Protein AF-A0A3L6DGE9-F1 (afdb_monomer_lite)

InterPro domains:
  IPR027356 NPH3 domain [PF03000] (2-102)
  IPR027356 NPH3 domain [PS51649] (1-132)
  IPR043454 NPH3/RPT2-like family [PTHR32370] (2-103)

pLDDT: mean 79.9, std 14.49, range [37.66, 96.06]

Secondary structure (DSSP, 8-state):
-GGGGGG--HHHH-PBPSSSS-SB-HHHHHHHHHHHHT----HHHHHHHHHHHHHHHHHHHHHHHT-TT--HHHHHHHHTTS-GGG-S--HHHHHHHHHHHHHHS-TTTHHHHHHHHHHHHHHT-GGG----

Foldseek 3Di:
DLCCLLVDALVNQQDQDPPPQWRGDLVVVLVSLLVLQPDDDDPVVSLVSLLSNLVSLLVNLLVCLLTLSDDPVSSVSSVPSGDPSNDPDCVSVVVSVVSSCVSNDPPPVSVVVVVVVVVVVVVPDPPVPDDD

Structure (mmCIF, N/CA/C/O backbone):
data_AF-A0A3L6DGE9-F1
#
_entry.id   AF-A0A3L6DGE9-F1
#
loop_
_atom_site.group_PDB
_atom_site.id
_atom_site.type_symbol
_atom_site.label_atom_id
_atom_site.label_alt_id
_atom_site.label_comp_id
_atom_site.label_asym_id
_atom_site.label_entity_id
_atom_site.label_seq_id
_atom_site.pdbx_PDB_ins_code
_atom_site.Cartn_x
_atom_site.Cartn_y
_atom_site.Cartn_z
_atom_site.occupancy
_atom_site.B_iso_or_equiv
_atom_site.auth_seq_id
_atom_site.auth_comp_id
_atom_site.auth_asym_id
_atom_site.auth_atom_id
_atom_site.pdbx_PDB_model_num
ATOM 1 N N . MET A 1 1 ? -3.375 -1.536 -18.280 1.00 55.12 1 MET A N 1
ATOM 2 C CA . MET A 1 1 ? -3.437 -0.694 -17.066 1.00 55.12 1 MET A CA 1
ATOM 3 C C . MET A 1 1 ? -2.501 -1.207 -15.977 1.00 55.12 1 MET A C 1
ATOM 5 O O . MET A 1 1 ? -1.606 -0.460 -15.631 1.00 55.12 1 MET A O 1
ATOM 9 N N . ALA A 1 2 ? -2.590 -2.464 -15.513 1.00 61.00 2 ALA A N 1
ATOM 10 C CA . ALA A 1 2 ? -1.683 -2.978 -14.467 1.00 61.00 2 ALA A CA 1
ATOM 11 C C . ALA A 1 2 ? -0.176 -2.874 -14.799 1.00 61.00 2 ALA A C 1
ATOM 13 O O . ALA A 1 2 ? 0.612 -2.565 -13.921 1.00 61.00 2 ALA A O 1
ATOM 14 N N . LEU A 1 3 ? 0.217 -3.036 -16.070 1.00 70.56 3 LEU A N 1
ATOM 15 C CA . LEU A 1 3 ? 1.605 -2.873 -16.538 1.00 70.56 3 LEU A CA 1
ATOM 16 C C . LEU A 1 3 ? 2.095 -1.414 -16.603 1.00 70.56 3 LEU A C 1
ATOM 18 O O . LEU A 1 3 ? 3.183 -1.178 -17.102 1.00 70.56 3 LEU A O 1
ATOM 22 N N . MET A 1 4 ? 1.298 -0.432 -16.177 1.00 85.50 4 MET A N 1
ATOM 23 C CA . MET A 1 4 ? 1.690 0.984 -16.089 1.00 85.50 4 MET A CA 1
ATOM 24 C C . MET A 1 4 ? 1.469 1.535 -14.675 1.00 85.50 4 MET A C 1
ATOM 26 O O . MET A 1 4 ? 1.367 2.744 -14.486 1.00 85.50 4 MET A O 1
ATOM 30 N N . LEU A 1 5 ? 1.352 0.653 -13.675 1.00 91.50 5 LEU A N 1
ATOM 31 C CA . LEU A 1 5 ? 1.078 1.045 -12.292 1.00 91.50 5 LEU A CA 1
ATOM 32 C C . LEU A 1 5 ? 2.177 1.949 -11.708 1.00 91.50 5 LEU A C 1
ATOM 34 O O . LEU A 1 5 ? 1.901 2.790 -10.866 1.00 91.50 5 LEU A O 1
ATOM 38 N N . ASP A 1 6 ? 3.406 1.828 -12.198 1.00 92.44 6 ASP A N 1
ATOM 39 C CA . ASP A 1 6 ? 4.543 2.690 -11.862 1.00 92.44 6 ASP A CA 1
ATOM 40 C C . ASP A 1 6 ? 4.404 4.140 -12.355 1.00 92.44 6 ASP A C 1
ATOM 42 O O . ASP A 1 6 ? 5.149 5.005 -11.896 1.00 92.44 6 ASP A O 1
ATOM 46 N N . GLN A 1 7 ? 3.460 4.393 -13.266 1.00 93.44 7 GLN A N 1
ATOM 47 C CA . GLN A 1 7 ? 3.115 5.716 -13.792 1.00 93.44 7 GLN A CA 1
ATOM 48 C C . GLN A 1 7 ? 1.773 6.235 -13.263 1.00 93.44 7 GLN A C 1
ATOM 50 O O . GLN A 1 7 ? 1.387 7.359 -13.582 1.00 93.44 7 GLN A O 1
ATOM 55 N N . ALA A 1 8 ? 1.052 5.423 -12.488 1.00 94.81 8 ALA A N 1
ATOM 56 C CA . ALA A 1 8 ? -0.212 5.818 -11.895 1.00 94.81 8 ALA A CA 1
ATOM 57 C C . ALA A 1 8 ? 0.010 6.788 -10.728 1.00 94.81 8 ALA A C 1
ATOM 59 O O . ALA A 1 8 ? 1.032 6.769 -10.033 1.00 94.81 8 ALA A O 1
ATOM 60 N N . THR A 1 9 ? -0.980 7.638 -10.507 1.00 94.88 9 THR A N 1
ATOM 61 C CA . THR A 1 9 ? -1.056 8.538 -9.360 1.00 94.88 9 THR A CA 1
ATOM 62 C C . THR A 1 9 ? -1.933 7.940 -8.266 1.00 94.88 9 THR A C 1
ATOM 64 O O . THR A 1 9 ? -2.623 6.944 -8.478 1.00 94.88 9 THR A O 1
ATOM 67 N N . LEU A 1 10 ? -1.903 8.537 -7.070 1.00 94.25 10 LEU A N 1
ATOM 68 C CA . LEU A 1 10 ? -2.782 8.112 -5.980 1.00 94.25 10 LEU A CA 1
ATOM 69 C C . LEU A 1 10 ? -4.255 8.205 -6.398 1.00 94.25 10 LEU A C 1
ATOM 71 O O . LEU A 1 10 ? -4.995 7.253 -6.183 1.00 94.25 10 LEU A O 1
ATOM 75 N N . ASP A 1 11 ? -4.647 9.299 -7.053 1.00 93.38 11 ASP A N 1
ATOM 76 C CA . ASP A 1 11 ? -6.026 9.537 -7.490 1.00 93.38 11 ASP A CA 1
ATOM 77 C C . ASP A 1 11 ? -6.532 8.441 -8.443 1.00 93.38 11 ASP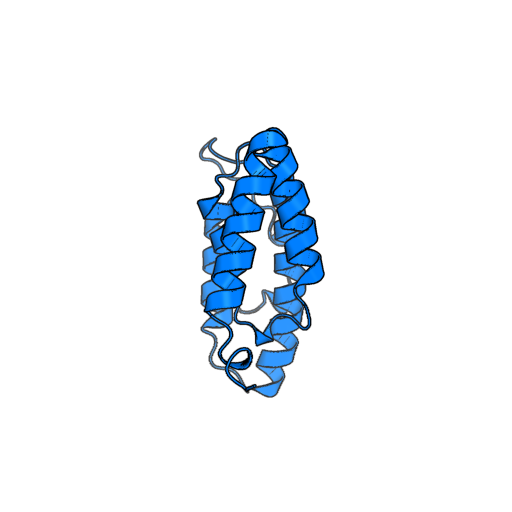 A C 1
ATOM 79 O O . ASP A 1 11 ? -7.689 8.034 -8.356 1.00 93.38 11 ASP A O 1
ATOM 83 N N . ASP A 1 12 ? -5.651 7.884 -9.284 1.00 92.88 12 ASP A N 1
ATOM 84 C CA . ASP A 1 12 ? -5.983 6.769 -10.182 1.00 92.88 12 ASP A CA 1
ATOM 85 C C . ASP A 1 12 ? -6.329 5.468 -9.425 1.00 92.88 12 ASP A C 1
ATOM 87 O O . ASP A 1 12 ? -6.980 4.578 -9.979 1.00 92.88 12 ASP A O 1
ATOM 91 N N . LEU A 1 13 ? -5.891 5.332 -8.166 1.00 92.00 13 LEU A N 1
ATOM 92 C CA . LEU A 1 13 ? -6.174 4.182 -7.294 1.00 92.00 13 LEU A CA 1
ATOM 93 C C . LEU A 1 13 ? -7.417 4.388 -6.416 1.00 92.00 13 LEU A C 1
ATOM 95 O O . LEU A 1 13 ? -7.955 3.407 -5.894 1.00 92.00 13 LEU A O 1
ATOM 99 N N . LEU A 1 14 ? -7.899 5.624 -6.254 1.00 90.44 14 LEU A N 1
ATOM 100 C CA . LEU A 1 14 ? -9.046 5.967 -5.403 1.00 90.44 14 LEU A CA 1
ATOM 101 C C . LEU A 1 14 ? -10.388 5.716 -6.106 1.00 90.44 14 LEU A C 1
ATOM 103 O O . LEU A 1 14 ? -11.271 6.569 -6.164 1.00 90.44 14 LEU A O 1
ATOM 107 N N . VAL A 1 15 ? -10.558 4.504 -6.632 1.00 86.69 15 VAL A N 1
ATOM 108 C CA . VAL A 1 15 ? -11.791 4.076 -7.300 1.00 86.69 15 VAL A CA 1
ATOM 109 C C . VAL A 1 15 ? -12.841 3.723 -6.253 1.00 86.69 15 VAL A C 1
ATOM 111 O O . VAL A 1 15 ? -12.597 2.876 -5.394 1.00 86.69 15 VAL A O 1
ATOM 114 N N . SER A 1 16 ? -14.015 4.353 -6.319 1.00 82.25 16 SER A N 1
ATOM 115 C CA . SER A 1 16 ? -15.102 4.086 -5.375 1.00 82.25 16 SER A CA 1
ATOM 116 C C . SER A 1 16 ? -15.665 2.669 -5.512 1.00 82.25 16 SER A C 1
ATOM 118 O O . SER A 1 16 ? -15.822 2.161 -6.621 1.00 82.25 16 SER A O 1
ATOM 120 N N . SER A 1 17 ? -16.001 2.043 -4.381 1.00 77.50 17 SER A N 1
ATOM 121 C CA . SER A 1 17 ? -16.722 0.762 -4.369 1.00 77.50 17 SER A CA 1
ATOM 122 C C . SER A 1 17 ? -18.232 1.001 -4.459 1.00 77.50 17 SER A C 1
ATOM 124 O O . SER A 1 17 ? -18.769 1.821 -3.717 1.00 77.50 17 SER A O 1
ATOM 126 N N . ASP A 1 18 ? -18.925 0.254 -5.319 1.00 69.81 18 ASP A N 1
ATOM 127 C CA . ASP A 1 18 ? -20.390 0.322 -5.474 1.00 69.81 18 ASP A CA 1
ATOM 128 C C . ASP A 1 18 ? -21.140 -0.570 -4.456 1.00 69.81 18 ASP A C 1
ATOM 130 O O . ASP A 1 18 ? -22.356 -0.490 -4.317 1.00 69.81 18 ASP A O 1
ATOM 134 N N . ASP A 1 19 ? -20.433 -1.424 -3.696 1.00 65.69 19 ASP A N 1
ATOM 135 C CA . ASP A 1 19 ? -21.064 -2.445 -2.833 1.00 65.69 19 ASP A CA 1
ATOM 136 C C . ASP A 1 19 ? -21.499 -1.958 -1.433 1.00 65.69 19 ASP A C 1
ATOM 138 O O . ASP A 1 19 ? -22.011 -2.745 -0.633 1.00 65.69 19 ASP A O 1
ATOM 142 N N . GLY A 1 20 ? -21.294 -0.675 -1.111 1.00 57.38 20 GLY A N 1
ATOM 143 C CA . GLY A 1 20 ? -21.660 -0.086 0.185 1.00 57.38 20 GLY A CA 1
ATOM 144 C C . GLY A 1 20 ? -20.821 -0.553 1.388 1.00 57.38 20 GLY A C 1
ATOM 145 O O . GLY A 1 20 ? -21.105 -0.156 2.517 1.00 57.38 20 GLY A O 1
ATOM 146 N N . GLY A 1 21 ? -19.788 -1.377 1.180 1.00 54.78 21 GLY A N 1
ATOM 147 C CA . GLY A 1 21 ? -18.919 -1.955 2.212 1.00 54.78 21 GLY A CA 1
ATOM 148 C C . GLY A 1 21 ? -17.574 -1.245 2.422 1.00 54.78 21 GLY A C 1
ATOM 149 O O . GLY A 1 21 ? -16.756 -1.716 3.216 1.00 54.78 21 GLY A O 1
ATOM 150 N N . GLY A 1 22 ? -17.316 -0.139 1.720 1.00 63.06 22 GLY A N 1
ATOM 151 C CA . GLY A 1 22 ? -16.108 0.680 1.850 1.00 63.06 22 GLY A CA 1
ATOM 152 C C . GLY A 1 22 ? -16.107 1.850 0.865 1.00 63.06 22 GLY A C 1
ATOM 153 O O . GLY A 1 22 ? -16.846 1.832 -0.112 1.00 63.06 22 GLY A O 1
ATOM 154 N N . VAL A 1 23 ? -15.279 2.869 1.118 1.00 75.06 23 VAL A N 1
ATOM 155 C CA . VAL A 1 23 ? -15.203 4.063 0.247 1.00 75.06 23 VAL A CA 1
ATOM 156 C C . VAL A 1 23 ? -14.462 3.746 -1.056 1.00 75.06 23 VAL A C 1
ATOM 158 O O . VAL A 1 23 ? -14.830 4.274 -2.099 1.00 75.06 23 VAL A O 1
ATOM 161 N N . TYR A 1 24 ? -13.484 2.833 -1.017 1.00 86.06 24 TYR A N 1
ATOM 162 C CA . TYR A 1 24 ? -12.618 2.495 -2.151 1.00 86.06 24 TYR A CA 1
ATOM 163 C C . TYR A 1 24 ? -12.600 0.987 -2.458 1.00 86.06 24 TYR A C 1
ATOM 165 O O . TYR A 1 24 ? -12.672 0.154 -1.546 1.00 86.06 24 TYR A O 1
ATOM 173 N N . ASP A 1 25 ? -12.454 0.624 -3.735 1.00 89.44 25 ASP A N 1
ATOM 174 C CA . ASP A 1 25 ? -12.308 -0.760 -4.199 1.00 89.44 25 ASP A CA 1
ATOM 175 C C . ASP A 1 25 ? -10.870 -1.269 -4.006 1.00 89.44 25 ASP A C 1
ATOM 177 O O . ASP A 1 25 ? -10.032 -1.308 -4.909 1.00 89.44 25 ASP A O 1
ATOM 181 N N . VAL A 1 26 ? -10.597 -1.715 -2.782 1.00 90.88 26 VAL A N 1
ATOM 182 C CA . VAL A 1 26 ? -9.309 -2.312 -2.400 1.00 90.88 26 VAL A CA 1
ATOM 183 C C . VAL A 1 26 ? -9.001 -3.593 -3.192 1.00 90.88 26 VAL A C 1
ATOM 185 O O . VAL A 1 26 ? -7.836 -3.910 -3.434 1.00 90.88 26 VAL A O 1
ATOM 188 N N . ASN A 1 27 ? -10.019 -4.351 -3.616 1.00 90.88 27 ASN A N 1
ATOM 189 C CA . ASN A 1 27 ? -9.795 -5.606 -4.339 1.00 90.88 27 ASN A CA 1
ATOM 190 C C . ASN A 1 27 ? -9.259 -5.347 -5.750 1.00 90.88 27 ASN A C 1
ATOM 192 O O . ASN A 1 27 ? -8.406 -6.100 -6.231 1.00 90.88 27 ASN A O 1
ATOM 196 N N . LEU A 1 28 ? -9.734 -4.281 -6.399 1.00 91.62 28 LEU A N 1
ATOM 197 C CA . LEU A 1 28 ? -9.204 -3.835 -7.681 1.00 91.62 28 LEU A CA 1
ATOM 198 C C . LEU A 1 28 ? -7.714 -3.504 -7.567 1.00 91.62 28 LEU A C 1
ATOM 200 O O . LEU A 1 28 ? -6.917 -4.045 -8.335 1.00 91.62 28 LEU A O 1
ATOM 204 N N . VAL A 1 29 ? -7.328 -2.692 -6.578 1.00 92.62 29 VAL A N 1
ATOM 205 C CA . VAL A 1 29 ? -5.923 -2.312 -6.355 1.00 92.62 29 VAL A CA 1
ATOM 206 C C . VAL A 1 29 ? -5.056 -3.547 -6.102 1.00 92.62 29 VAL A C 1
ATOM 208 O O . VAL A 1 29 ? -4.041 -3.732 -6.769 1.00 92.62 29 VAL A O 1
ATOM 211 N N 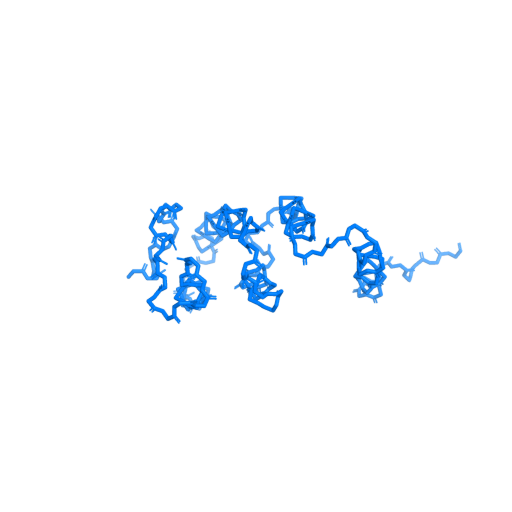. MET A 1 30 ? -5.504 -4.464 -5.240 1.00 92.38 30 MET A N 1
ATOM 212 C CA . MET A 1 30 ? -4.816 -5.739 -4.990 1.00 92.38 30 MET A CA 1
ATOM 213 C C . MET A 1 30 ? -4.594 -6.562 -6.263 1.00 92.38 30 MET A C 1
ATOM 215 O O . MET A 1 30 ? -3.532 -7.160 -6.457 1.00 92.38 30 MET A O 1
ATOM 219 N N . ARG A 1 31 ? -5.593 -6.607 -7.152 1.00 92.31 31 ARG A N 1
ATOM 220 C CA . ARG A 1 31 ? -5.483 -7.317 -8.429 1.00 92.31 31 ARG A CA 1
ATOM 221 C C . ARG A 1 31 ? -4.483 -6.636 -9.361 1.00 92.31 31 ARG A C 1
ATOM 223 O O . ARG A 1 31 ? -3.712 -7.337 -10.012 1.00 92.31 31 ARG A O 1
ATOM 230 N N . LEU A 1 32 ? -4.485 -5.305 -9.425 1.00 93.38 32 LEU A N 1
ATOM 231 C CA . LEU A 1 32 ? -3.540 -4.537 -10.238 1.00 93.38 32 LEU A CA 1
ATOM 232 C C . LEU A 1 32 ? -2.100 -4.753 -9.764 1.00 93.38 32 LEU A C 1
ATOM 234 O O . LEU A 1 32 ? -1.249 -5.093 -10.584 1.00 93.38 32 LEU A O 1
ATOM 238 N N . VAL A 1 33 ? -1.856 -4.648 -8.454 1.00 93.06 33 VAL A N 1
ATOM 239 C CA . VAL A 1 33 ? -0.538 -4.890 -7.851 1.00 93.06 33 VAL A CA 1
ATOM 240 C C . VAL A 1 33 ? -0.064 -6.311 -8.141 1.00 93.06 33 VAL A C 1
ATOM 242 O O . VAL A 1 33 ? 1.048 -6.497 -8.622 1.00 93.06 33 VAL A O 1
ATOM 245 N N . ARG A 1 34 ? -0.918 -7.324 -7.948 1.00 91.94 34 ARG A N 1
ATOM 246 C CA . ARG A 1 34 ? -0.552 -8.721 -8.229 1.00 91.94 34 ARG A CA 1
ATOM 247 C C . ARG A 1 34 ? -0.134 -8.935 -9.684 1.00 91.94 34 ARG A C 1
ATOM 249 O O . ARG A 1 34 ? 0.839 -9.640 -9.939 1.00 91.94 34 ARG A O 1
ATOM 256 N N . VAL A 1 35 ? -0.871 -8.352 -10.631 1.00 92.06 35 VAL A N 1
ATOM 257 C CA . VAL A 1 35 ? -0.536 -8.448 -12.059 1.00 92.06 35 VAL A CA 1
ATOM 258 C C . VAL A 1 35 ? 0.784 -7.738 -12.354 1.00 92.06 35 VAL A C 1
ATOM 260 O O . VAL A 1 35 ? 1.584 -8.275 -13.109 1.00 92.06 35 VAL A O 1
ATOM 263 N N . PHE A 1 36 ? 1.035 -6.581 -11.736 1.00 91.56 36 PHE A N 1
ATOM 264 C CA . PHE A 1 36 ? 2.298 -5.857 -11.884 1.00 91.56 36 PHE A CA 1
ATOM 265 C C . PHE A 1 36 ? 3.492 -6.655 -11.335 1.00 91.56 36 PHE A C 1
ATOM 267 O O . PHE A 1 36 ? 4.491 -6.816 -12.026 1.00 91.56 36 PHE A O 1
ATOM 274 N N . VAL A 1 37 ? 3.368 -7.220 -10.130 1.00 90.06 37 VAL A N 1
ATOM 275 C CA . VAL A 1 37 ? 4.423 -8.032 -9.493 1.00 90.06 37 VAL A CA 1
ATOM 276 C C . VAL A 1 37 ? 4.730 -9.304 -10.288 1.00 90.06 37 VAL A C 1
ATOM 278 O O . VAL A 1 37 ? 5.856 -9.786 -10.263 1.00 90.06 37 VAL A O 1
ATOM 281 N N . SER A 1 38 ? 3.745 -9.833 -11.016 1.00 88.69 38 SER A N 1
ATOM 282 C CA . SER A 1 38 ? 3.907 -11.023 -11.861 1.00 88.69 38 SER A CA 1
ATOM 283 C C . SER A 1 38 ? 4.453 -10.709 -13.265 1.00 88.69 38 SER A C 1
ATOM 285 O O . SER A 1 38 ? 4.456 -11.601 -14.109 1.00 88.69 38 SER A O 1
ATOM 287 N N . SER A 1 39 ? 4.850 -9.461 -13.551 1.00 84.44 39 SER A N 1
ATOM 288 C CA . SER A 1 39 ? 5.410 -9.073 -14.852 1.00 84.44 39 SER A CA 1
ATOM 289 C C . SER A 1 39 ? 6.810 -9.666 -15.045 1.00 84.44 39 SER A C 1
ATOM 291 O O . SER A 1 39 ? 7.666 -9.546 -14.170 1.00 84.44 39 SER A O 1
ATOM 293 N N . GLU A 1 40 ? 7.052 -10.286 -16.200 1.00 74.06 40 GLU A N 1
ATOM 294 C CA . GLU A 1 40 ? 8.368 -10.790 -16.600 1.00 74.06 40 GLU A CA 1
ATOM 295 C C . GLU A 1 40 ? 9.121 -9.680 -17.353 1.00 74.06 40 GLU A C 1
ATOM 297 O O . GLU A 1 40 ? 8.973 -9.524 -18.563 1.00 74.06 40 GLU A O 1
ATOM 302 N N . GLU A 1 41 ? 9.896 -8.872 -16.626 1.00 75.94 41 GLU A N 1
ATOM 303 C CA . GLU A 1 41 ? 10.722 -7.778 -17.168 1.00 75.94 41 GLU A CA 1
ATOM 304 C C . GLU A 1 41 ? 12.184 -7.907 -16.730 1.00 75.94 41 GLU A C 1
ATOM 306 O O . GLU A 1 41 ? 12.496 -8.613 -15.766 1.00 75.94 41 GLU A O 1
ATOM 311 N N . GLU A 1 42 ? 13.095 -7.203 -17.413 1.00 76.00 42 GLU A N 1
ATOM 312 C CA . GLU A 1 42 ? 14.497 -7.133 -17.004 1.00 76.00 42 GLU A CA 1
ATOM 313 C C . GLU A 1 42 ? 14.634 -6.680 -15.541 1.00 76.00 42 GLU A C 1
ATOM 315 O O . GLU A 1 42 ? 14.056 -5.674 -15.124 1.00 76.00 42 GLU A O 1
ATOM 320 N N . ALA A 1 43 ? 15.446 -7.404 -14.764 1.00 76.62 43 ALA A N 1
ATOM 321 C CA . ALA A 1 43 ? 15.521 -7.265 -13.308 1.00 76.62 43 ALA A CA 1
ATOM 322 C C . ALA A 1 43 ? 15.812 -5.830 -12.822 1.00 76.62 43 ALA A C 1
ATOM 324 O O . ALA A 1 43 ? 15.208 -5.375 -11.848 1.00 76.62 43 ALA A O 1
ATOM 325 N N . ASP A 1 44 ? 16.696 -5.100 -13.510 1.00 76.06 44 ASP A N 1
ATOM 326 C CA . ASP A 1 44 ? 17.058 -3.726 -13.138 1.00 76.06 44 ASP A CA 1
ATOM 327 C C . ASP A 1 44 ? 15.916 -2.734 -13.403 1.00 76.06 44 ASP A C 1
ATOM 329 O O . ASP A 1 44 ? 15.592 -1.907 -12.547 1.00 76.06 44 ASP A O 1
ATOM 333 N N . ALA A 1 45 ? 15.257 -2.849 -14.560 1.00 78.00 45 ALA A N 1
ATOM 334 C CA . ALA A 1 45 ? 14.108 -2.018 -14.909 1.00 78.00 45 ALA A CA 1
ATOM 335 C C . ALA A 1 45 ? 12.920 -2.312 -13.979 1.00 78.00 45 ALA A C 1
ATOM 337 O O . ALA A 1 45 ? 12.279 -1.390 -13.467 1.00 78.00 45 ALA A O 1
ATOM 338 N N . LEU A 1 46 ? 12.683 -3.592 -13.682 1.00 82.62 46 LEU A N 1
ATOM 339 C CA . LEU A 1 46 ? 11.659 -4.030 -12.744 1.00 82.62 46 LEU A CA 1
ATOM 340 C C . LEU A 1 46 ? 11.913 -3.474 -11.336 1.00 82.62 46 LEU A C 1
ATOM 342 O O . LEU A 1 46 ? 10.970 -3.029 -10.693 1.00 82.62 46 LEU A O 1
ATOM 346 N N . SER A 1 47 ? 13.165 -3.425 -10.868 1.00 85.88 47 SER A N 1
ATOM 347 C CA . SER A 1 47 ? 13.532 -2.900 -9.541 1.00 85.88 47 SER A CA 1
ATOM 348 C C . SER A 1 47 ? 13.183 -1.415 -9.363 1.00 85.88 47 SER A C 1
ATOM 350 O O . SER A 1 47 ? 12.618 -1.020 -8.338 1.00 85.88 47 SER A O 1
ATOM 352 N N . GLU A 1 48 ? 13.464 -0.567 -10.360 1.00 89.56 48 GLU A N 1
ATOM 353 C CA . GLU A 1 48 ? 13.113 0.860 -10.294 1.00 89.56 48 GLU A CA 1
ATOM 354 C C . GLU A 1 48 ? 11.592 1.064 -10.312 1.00 89.56 48 GLU A C 1
ATOM 356 O O . GLU A 1 48 ? 11.039 1.821 -9.503 1.00 89.56 48 GLU A O 1
ATOM 361 N N . ARG A 1 49 ? 10.902 0.363 -11.216 1.00 92.12 49 ARG A N 1
ATOM 362 C CA . ARG A 1 49 ? 9.443 0.436 -11.339 1.00 92.12 49 ARG A CA 1
ATOM 363 C C . ARG A 1 49 ? 8.753 -0.117 -10.093 1.00 92.12 49 ARG A C 1
ATOM 365 O O . ARG A 1 49 ? 7.804 0.494 -9.607 1.00 92.12 49 ARG A O 1
ATOM 372 N N . MET A 1 50 ? 9.282 -1.190 -9.505 1.00 92.19 50 MET A N 1
ATOM 373 C CA . MET A 1 50 ? 8.784 -1.764 -8.256 1.00 92.19 50 MET A CA 1
ATOM 374 C C . MET A 1 50 ? 8.870 -0.763 -7.105 1.00 92.19 50 MET A C 1
ATOM 376 O O . MET A 1 50 ? 7.899 -0.616 -6.371 1.00 92.19 50 MET A O 1
ATOM 380 N N . ARG A 1 51 ? 9.964 0.001 -6.982 1.00 92.88 51 ARG A N 1
ATOM 381 C CA . ARG A 1 51 ? 10.055 1.070 -5.969 1.00 92.88 51 ARG A CA 1
ATOM 382 C C . ARG A 1 51 ? 9.059 2.205 -6.201 1.00 92.88 51 ARG A C 1
ATOM 384 O O . ARG A 1 51 ? 8.549 2.781 -5.240 1.00 92.88 51 ARG A O 1
ATOM 391 N N . LYS A 1 52 ? 8.770 2.562 -7.461 1.00 94.50 52 LYS A N 1
ATOM 392 C CA . LYS A 1 52 ? 7.718 3.550 -7.780 1.00 94.50 52 LYS A CA 1
ATOM 393 C C . LYS A 1 52 ? 6.350 3.050 -7.323 1.00 94.50 52 LYS A C 1
ATOM 395 O O . LYS A 1 52 ? 5.638 3.795 -6.652 1.00 94.50 52 LYS A O 1
ATOM 400 N N . VAL A 1 53 ? 6.035 1.787 -7.608 1.00 95.00 53 VAL A N 1
ATOM 401 C CA . VAL A 1 53 ? 4.797 1.146 -7.150 1.00 95.00 53 VAL A CA 1
ATOM 402 C C . VAL A 1 53 ? 4.757 1.016 -5.626 1.00 95.00 53 VAL A C 1
ATOM 404 O O . VAL A 1 53 ? 3.716 1.294 -5.044 1.00 95.00 53 VAL A O 1
ATOM 407 N N . GLY A 1 54 ? 5.874 0.700 -4.964 1.00 94.69 54 GLY A N 1
ATOM 408 C CA . GLY A 1 54 ? 5.991 0.692 -3.500 1.00 94.69 54 GLY A CA 1
ATOM 409 C C . GLY A 1 54 ? 5.529 2.000 -2.875 1.00 94.69 54 GLY A C 1
ATOM 410 O O . GLY A 1 54 ? 4.581 2.016 -2.095 1.00 94.69 54 GLY A O 1
ATOM 411 N N . ARG A 1 55 ? 6.096 3.122 -3.332 1.00 94.88 55 ARG A N 1
ATOM 412 C CA . ARG A 1 55 ? 5.692 4.459 -2.866 1.00 94.88 55 ARG A CA 1
ATOM 413 C C . ARG A 1 55 ? 4.228 4.784 -3.157 1.00 94.88 55 ARG A C 1
ATOM 415 O O . ARG A 1 55 ? 3.596 5.495 -2.380 1.00 94.88 55 ARG A O 1
ATOM 422 N N . LEU A 1 56 ? 3.696 4.323 -4.287 1.00 96.06 56 LEU A N 1
ATOM 423 C CA . LEU A 1 56 ? 2.290 4.524 -4.631 1.00 96.06 56 LEU A CA 1
ATOM 424 C C . LEU A 1 56 ? 1.367 3.739 -3.686 1.00 96.06 56 LEU A C 1
ATOM 426 O O . LEU A 1 56 ? 0.391 4.295 -3.186 1.00 96.06 56 LEU A O 1
ATOM 430 N N . VAL A 1 57 ? 1.701 2.479 -3.400 1.00 95.25 57 VAL A N 1
ATOM 431 C CA . VAL A 1 57 ? 0.956 1.629 -2.462 1.00 95.25 57 VAL A CA 1
ATOM 432 C C . VAL A 1 57 ? 1.042 2.172 -1.037 1.00 95.25 57 VAL A C 1
ATOM 434 O O . VAL A 1 57 ? 0.038 2.149 -0.335 1.00 95.25 57 VAL A O 1
ATOM 437 N N . ASP A 1 58 ? 2.179 2.728 -0.620 1.00 94.25 58 ASP A N 1
ATOM 438 C CA . ASP A 1 58 ? 2.322 3.320 0.717 1.00 94.25 58 ASP A CA 1
ATOM 439 C C . ASP A 1 58 ? 1.445 4.571 0.889 1.00 94.25 58 ASP A C 1
ATOM 441 O O . ASP A 1 58 ? 0.773 4.721 1.909 1.00 94.25 58 ASP A O 1
ATOM 445 N N . LYS A 1 59 ? 1.347 5.423 -0.141 1.00 94.69 59 LYS A N 1
ATOM 446 C CA . LYS A 1 59 ? 0.377 6.535 -0.161 1.00 94.69 59 LYS A CA 1
ATOM 447 C C . LYS A 1 59 ? -1.068 6.043 -0.129 1.00 94.69 59 LYS A C 1
ATOM 449 O O . LYS A 1 59 ? -1.909 6.638 0.534 1.00 94.69 59 LYS A O 1
ATOM 454 N N . TYR A 1 60 ? -1.356 4.959 -0.846 1.00 95.06 60 TYR A N 1
ATOM 455 C CA . TYR A 1 60 ? -2.683 4.354 -0.836 1.00 95.06 60 TYR A CA 1
ATOM 456 C C . TYR A 1 60 ? -3.035 3.777 0.542 1.00 95.06 60 TYR A C 1
ATOM 458 O O . TYR A 1 60 ? -4.155 3.964 1.008 1.00 95.06 60 TYR A O 1
ATOM 466 N N . LEU A 1 61 ? -2.083 3.132 1.226 1.00 93.75 61 LEU A N 1
ATOM 467 C CA . LEU A 1 61 ? -2.248 2.670 2.605 1.00 93.75 61 LEU A CA 1
ATOM 468 C C . LEU A 1 61 ? -2.583 3.835 3.542 1.00 93.75 61 LEU A C 1
ATOM 470 O O . LEU A 1 61 ? -3.492 3.695 4.359 1.00 93.75 61 LEU A O 1
ATOM 474 N N . ASP A 1 62 ? -1.879 4.965 3.414 1.00 93.25 62 ASP A N 1
ATOM 475 C CA . ASP A 1 62 ? -2.116 6.170 4.223 1.00 93.25 62 ASP A CA 1
ATOM 476 C C . ASP A 1 62 ? -3.554 6.678 4.064 1.00 93.25 62 ASP A C 1
ATOM 478 O O . ASP A 1 62 ? -4.259 6.889 5.051 1.00 93.25 62 ASP A O 1
ATOM 482 N N . GLU A 1 63 ? -4.038 6.754 2.826 1.00 92.62 63 GLU A N 1
ATOM 483 C CA . GLU A 1 63 ? -5.405 7.182 2.520 1.00 92.62 63 GLU A CA 1
ATOM 484 C C . GLU A 1 63 ? -6.461 6.216 3.090 1.00 92.62 63 GLU A C 1
ATOM 486 O O . GLU A 1 63 ? -7.411 6.629 3.760 1.00 92.62 63 GLU A O 1
ATOM 491 N N . ILE A 1 64 ? -6.299 4.903 2.887 1.00 90.69 64 ILE A N 1
ATOM 492 C CA . ILE A 1 64 ? -7.292 3.926 3.363 1.00 90.69 64 ILE A CA 1
ATOM 493 C C . ILE A 1 64 ? -7.220 3.681 4.878 1.00 90.69 64 ILE A C 1
ATOM 495 O O . ILE A 1 64 ? -8.182 3.160 5.447 1.00 90.69 64 ILE A O 1
ATOM 499 N N . SER A 1 65 ? -6.120 4.054 5.543 1.00 88.00 65 SER A N 1
ATOM 500 C CA . SER A 1 65 ? -5.945 3.906 6.998 1.00 88.00 65 SER A CA 1
ATOM 501 C C . SER A 1 65 ? -6.969 4.705 7.802 1.00 88.00 65 SER A C 1
ATOM 503 O O . SER A 1 65 ? -7.397 4.290 8.877 1.00 88.00 65 SER A O 1
ATOM 505 N N . GLN A 1 66 ? -7.422 5.825 7.244 1.00 85.25 66 GLN A N 1
ATOM 506 C CA . GLN A 1 66 ? -8.393 6.720 7.867 1.00 85.25 66 GLN A CA 1
ATOM 507 C C . GLN A 1 66 ? -9.833 6.198 7.725 1.00 85.25 66 GLN A C 1
ATOM 509 O O . GLN A 1 66 ? -10.772 6.750 8.303 1.00 85.25 66 GLN A O 1
ATOM 514 N N . ASN A 1 67 ? -10.035 5.112 6.970 1.00 81.94 67 ASN A N 1
ATOM 515 C CA . ASN A 1 67 ? -11.350 4.554 6.710 1.00 81.94 67 ASN A CA 1
ATOM 516 C C . ASN A 1 67 ? -11.793 3.596 7.827 1.00 81.94 67 ASN A C 1
ATOM 518 O O . ASN A 1 67 ? -11.420 2.423 7.854 1.00 81.94 67 ASN A O 1
ATOM 522 N N . GLN A 1 68 ? -12.680 4.074 8.701 1.00 72.62 68 GLN A N 1
ATOM 523 C CA . GLN A 1 68 ? -13.222 3.307 9.834 1.00 72.62 68 GLN A CA 1
ATOM 524 C C . GLN A 1 68 ? -14.004 2.041 9.425 1.00 72.62 68 GLN A C 1
ATOM 526 O O . GLN A 1 68 ? -14.202 1.146 10.244 1.00 72.62 68 GLN A O 1
ATOM 531 N N . GLY A 1 69 ? -14.450 1.937 8.166 1.00 77.75 69 GLY A N 1
ATOM 532 C CA . GLY A 1 69 ? -15.130 0.750 7.634 1.00 77.75 69 GLY A CA 1
ATOM 533 C C . GLY A 1 69 ? -14.185 -0.328 7.090 1.00 77.75 69 GLY A C 1
ATOM 534 O O . GLY A 1 69 ? -14.626 -1.435 6.766 1.00 77.75 69 GLY A O 1
ATOM 535 N N . LEU A 1 70 ? -12.885 -0.038 6.969 1.00 85.25 70 LEU A N 1
ATOM 536 C CA . LEU A 1 70 ? -11.922 -0.961 6.381 1.00 85.25 70 LEU A CA 1
ATOM 537 C C . LEU A 1 70 ? -11.571 -2.091 7.357 1.00 85.25 70 LEU A C 1
ATOM 539 O O . LEU A 1 70 ? -11.054 -1.873 8.450 1.00 85.25 70 LEU A O 1
ATOM 543 N N . LYS A 1 71 ? -11.789 -3.338 6.928 1.00 85.56 71 LYS A N 1
ATOM 544 C CA . LYS A 1 71 ? -11.389 -4.530 7.691 1.00 85.56 71 LYS A CA 1
ATOM 545 C C . LYS A 1 71 ? -9.865 -4.666 7.749 1.00 85.56 71 LYS A C 1
ATOM 547 O O . LYS A 1 71 ? -9.210 -4.568 6.712 1.00 85.56 71 LYS A O 1
ATOM 552 N N . VAL A 1 72 ? -9.335 -5.065 8.910 1.00 84.38 72 VAL A N 1
ATOM 553 C CA . VAL A 1 72 ? -7.884 -5.276 9.124 1.00 84.38 72 VAL A CA 1
ATOM 554 C C . VAL A 1 72 ? -7.286 -6.220 8.093 1.00 84.38 72 VAL A C 1
ATOM 556 O O . VAL A 1 72 ? -6.218 -5.960 7.556 1.00 84.38 72 VAL A O 1
ATOM 559 N N . SER A 1 73 ? -8.004 -7.296 7.763 1.00 85.50 73 SER A N 1
ATOM 560 C CA . SER A 1 73 ? -7.562 -8.267 6.761 1.00 85.50 73 SER A CA 1
ATOM 561 C C . SER A 1 73 ? -7.316 -7.640 5.388 1.00 85.50 73 SER A C 1
ATOM 563 O O . SER A 1 73 ? -6.423 -8.081 4.678 1.00 85.50 7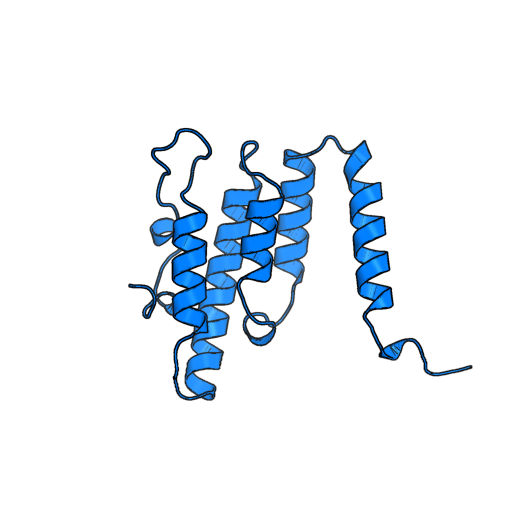3 SER A O 1
ATOM 565 N N . LYS A 1 74 ? -8.104 -6.627 4.997 1.00 88.00 74 LYS A N 1
ATOM 566 C CA . LYS A 1 74 ? -7.927 -5.928 3.718 1.00 88.00 74 LYS A CA 1
ATOM 567 C C . LYS A 1 74 ? -6.736 -4.974 3.776 1.00 88.00 74 LYS A C 1
ATOM 569 O O . LYS A 1 74 ? -5.956 -4.958 2.836 1.00 88.00 74 LYS A O 1
ATOM 574 N N . PHE A 1 75 ? -6.584 -4.232 4.875 1.00 89.88 75 PHE A N 1
ATOM 575 C CA . PHE A 1 75 ? -5.434 -3.349 5.082 1.00 89.88 75 PHE A CA 1
ATOM 576 C C . PHE A 1 75 ? -4.113 -4.133 5.022 1.00 89.88 75 PHE A C 1
ATOM 578 O O . PHE A 1 75 ? -3.227 -3.803 4.238 1.00 89.88 75 PHE A O 1
ATOM 585 N N . LEU A 1 76 ? -4.022 -5.228 5.785 1.00 88.25 76 LEU A N 1
ATOM 586 C CA . LEU A 1 76 ? -2.824 -6.066 5.826 1.00 88.25 76 LEU A CA 1
ATOM 587 C C . LEU A 1 76 ? -2.520 -6.695 4.461 1.00 88.25 76 LEU A C 1
ATOM 589 O O . LEU A 1 76 ? -1.377 -6.669 4.020 1.00 88.25 76 LEU A O 1
ATOM 593 N N . ALA A 1 77 ? -3.549 -7.171 3.750 1.00 90.38 77 ALA A N 1
ATOM 594 C CA . ALA A 1 77 ? -3.371 -7.727 2.412 1.00 90.38 77 ALA A CA 1
ATOM 595 C C . ALA A 1 77 ? -2.725 -6.726 1.438 1.00 90.38 77 ALA A C 1
ATOM 597 O O . ALA A 1 77 ? -1.910 -7.135 0.617 1.00 90.38 77 ALA A O 1
ATOM 598 N N . VAL A 1 78 ? -3.051 -5.430 1.537 1.00 92.62 78 VAL A N 1
ATOM 599 C CA . VAL A 1 78 ? -2.411 -4.379 0.727 1.00 92.62 78 VAL A CA 1
ATOM 600 C C . VAL A 1 78 ? -0.962 -4.160 1.157 1.00 92.62 78 VAL A C 1
ATOM 602 O O . VAL A 1 78 ? -0.081 -4.116 0.297 1.00 92.62 78 VAL A O 1
ATOM 605 N N . ALA A 1 79 ? -0.693 -4.072 2.461 1.00 90.56 79 ALA A N 1
ATOM 606 C CA . ALA A 1 79 ? 0.661 -3.877 2.984 1.00 90.56 79 ALA A CA 1
ATOM 607 C C . ALA A 1 79 ? 1.627 -4.992 2.542 1.00 90.56 79 ALA A C 1
ATOM 609 O O . ALA A 1 79 ? 2.757 -4.712 2.134 1.00 90.56 79 ALA A O 1
ATOM 610 N N . GLU A 1 80 ? 1.137 -6.232 2.533 1.00 89.94 80 GLU A N 1
ATOM 611 C CA . GLU A 1 80 ? 1.873 -7.449 2.170 1.00 89.94 80 GLU A CA 1
ATOM 612 C C . GLU A 1 80 ? 1.832 -7.774 0.662 1.00 89.94 80 GLU A C 1
ATOM 614 O O . GLU A 1 80 ? 2.357 -8.797 0.228 1.00 89.94 80 GLU A O 1
ATOM 619 N N . SER A 1 81 ? 1.195 -6.936 -0.165 1.00 92.00 81 SER A N 1
ATOM 620 C CA . SER A 1 81 ? 0.986 -7.235 -1.594 1.00 92.00 81 SER A CA 1
ATOM 621 C C . SER A 1 81 ? 2.239 -7.106 -2.467 1.00 92.00 81 SER A C 1
ATOM 623 O O . SER A 1 81 ? 2.238 -7.577 -3.608 1.00 92.00 81 SER A O 1
ATOM 625 N N . LEU A 1 82 ? 3.289 -6.469 -1.946 1.00 91.31 82 LEU A N 1
ATOM 626 C CA . LEU A 1 82 ? 4.535 -6.188 -2.651 1.00 91.31 82 LEU A CA 1
ATOM 627 C C . LEU A 1 82 ? 5.708 -6.976 -2.053 1.00 91.31 82 LEU A C 1
ATOM 629 O O . LEU A 1 82 ? 5.740 -7.183 -0.840 1.00 91.31 82 LEU A O 1
ATOM 633 N N . PRO A 1 83 ? 6.696 -7.376 -2.876 1.00 89.69 83 PRO A N 1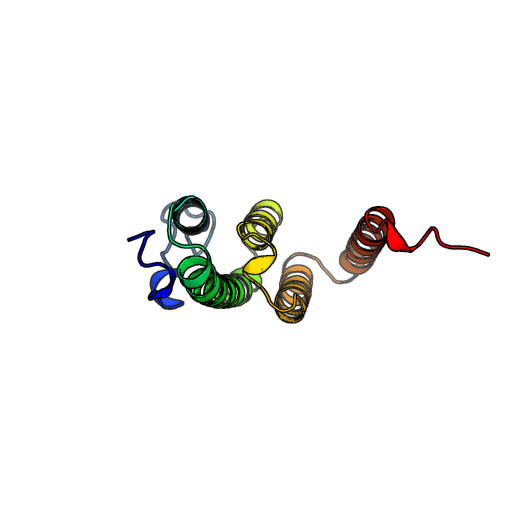
ATOM 634 C CA . PRO A 1 83 ? 7.935 -7.970 -2.383 1.00 89.69 83 PRO A CA 1
ATOM 635 C C . PRO A 1 83 ? 8.783 -6.944 -1.616 1.00 89.69 83 PRO A C 1
ATOM 637 O O . PRO A 1 83 ? 8.691 -5.744 -1.876 1.00 89.69 83 PRO A O 1
ATOM 640 N N . ASP A 1 84 ? 9.691 -7.420 -0.758 1.00 84.62 84 ASP A N 1
ATOM 641 C CA . ASP A 1 84 ? 10.559 -6.557 0.063 1.00 84.62 84 ASP A CA 1
ATOM 642 C C . ASP A 1 84 ? 11.357 -5.538 -0.757 1.00 84.62 84 ASP A C 1
ATOM 644 O O . ASP A 1 84 ? 11.496 -4.388 -0.359 1.00 84.62 84 ASP A O 1
ATOM 648 N N . LEU A 1 85 ? 11.817 -5.924 -1.953 1.00 85.75 85 LEU A N 1
ATOM 649 C CA . LEU A 1 85 ? 12.591 -5.051 -2.844 1.00 85.75 85 LEU A CA 1
ATOM 650 C C . LEU A 1 85 ? 11.828 -3.799 -3.316 1.00 85.75 85 LEU A C 1
ATOM 652 O O . LEU A 1 85 ? 12.439 -2.876 -3.854 1.00 85.75 85 LEU A O 1
ATOM 656 N N . ALA A 1 86 ? 10.501 -3.765 -3.147 1.00 90.12 86 ALA A N 1
ATOM 657 C CA . ALA A 1 86 ? 9.679 -2.601 -3.458 1.00 90.12 86 ALA A CA 1
ATOM 658 C C . ALA A 1 86 ? 9.912 -1.433 -2.489 1.00 90.12 86 ALA A C 1
ATOM 660 O O . ALA A 1 86 ? 9.531 -0.303 -2.804 1.00 90.12 86 ALA A O 1
ATOM 661 N N . ARG A 1 87 ? 10.512 -1.695 -1.321 1.00 88.69 87 ARG A N 1
ATOM 662 C CA . ARG A 1 87 ? 10.687 -0.721 -0.246 1.00 88.69 87 ARG A CA 1
ATOM 663 C C . ARG A 1 87 ? 12.127 -0.696 0.241 1.00 88.69 87 ARG A C 1
ATOM 665 O O . ARG A 1 87 ? 12.722 -1.728 0.527 1.00 88.69 87 ARG A O 1
ATOM 672 N N . ASP A 1 88 ? 12.667 0.510 0.379 1.00 83.88 88 ASP A N 1
ATOM 673 C CA . ASP A 1 88 ? 13.985 0.705 0.988 1.00 83.88 88 ASP A CA 1
ATOM 674 C C . ASP A 1 88 ? 13.888 0.704 2.532 1.00 83.88 88 ASP A C 1
ATOM 676 O O . ASP A 1 88 ? 14.833 0.311 3.213 1.00 83.88 88 ASP A O 1
ATOM 680 N N . CYS A 1 89 ? 12.734 1.099 3.089 1.00 83.75 89 CYS A N 1
ATOM 681 C CA . CYS A 1 89 ? 12.397 0.985 4.509 1.00 83.75 89 CYS A CA 1
ATOM 682 C C . CYS A 1 89 ? 10.881 0.810 4.716 1.00 83.75 89 CYS A C 1
ATOM 684 O O . CYS A 1 89 ? 10.085 1.019 3.802 1.00 83.75 89 CYS A O 1
ATOM 686 N N . TYR A 1 90 ? 10.485 0.439 5.935 1.00 85.50 90 TYR A N 1
ATOM 687 C CA . TYR A 1 90 ? 9.089 0.182 6.308 1.00 85.50 90 TYR A CA 1
ATOM 688 C C . TYR A 1 90 ? 8.500 1.240 7.258 1.00 85.50 90 TYR A C 1
ATOM 690 O O . TYR A 1 90 ? 7.377 1.079 7.730 1.00 85.50 90 TYR A O 1
ATOM 698 N N . ASP A 1 91 ? 9.228 2.326 7.533 1.00 84.56 91 ASP A N 1
ATOM 699 C CA . ASP A 1 91 ? 8.842 3.342 8.526 1.00 84.56 91 ASP A CA 1
ATOM 700 C C . ASP A 1 91 ? 7.482 3.979 8.212 1.00 84.56 91 ASP A C 1
ATOM 702 O O . ASP A 1 91 ? 6.646 4.146 9.102 1.00 84.56 91 ASP A O 1
ATOM 706 N N . ASP A 1 92 ? 7.222 4.272 6.934 1.00 83.69 92 ASP A N 1
ATOM 707 C CA . ASP A 1 92 ? 5.936 4.812 6.495 1.00 83.69 92 ASP A CA 1
ATOM 708 C C . ASP A 1 92 ? 4.796 3.810 6.687 1.00 83.69 92 ASP A C 1
ATOM 710 O O . ASP A 1 92 ? 3.730 4.183 7.170 1.00 83.69 92 ASP A O 1
ATOM 714 N N . VAL A 1 93 ? 5.022 2.526 6.401 1.00 84.81 93 VAL A N 1
ATOM 715 C CA . VAL A 1 93 ? 4.013 1.479 6.618 1.00 84.81 93 VAL A CA 1
ATOM 716 C C . VAL A 1 93 ? 3.679 1.348 8.105 1.00 84.81 93 VAL A C 1
ATOM 718 O O . VAL A 1 93 ? 2.505 1.229 8.451 1.00 84.81 93 VAL A O 1
ATOM 721 N N . TYR A 1 94 ? 4.675 1.427 8.996 1.00 85.81 94 TYR A N 1
ATOM 722 C CA . TYR A 1 94 ? 4.439 1.420 10.444 1.00 85.81 94 TYR A CA 1
ATOM 723 C C . TYR A 1 94 ? 3.668 2.653 10.911 1.00 85.81 94 TYR A C 1
ATOM 725 O O . TYR A 1 94 ? 2.712 2.518 11.671 1.00 85.81 94 TYR A O 1
ATOM 733 N N . ARG A 1 95 ? 4.023 3.844 10.415 1.00 87.56 95 ARG A N 1
ATOM 734 C CA . ARG A 1 95 ? 3.295 5.083 10.723 1.00 87.56 95 ARG A CA 1
ATOM 735 C C . ARG A 1 95 ? 1.829 4.986 10.306 1.00 87.56 95 ARG A C 1
ATOM 737 O O . ARG A 1 95 ? 0.941 5.354 11.071 1.00 87.56 95 ARG A O 1
ATOM 744 N N . VAL A 1 96 ? 1.572 4.474 9.107 1.00 89.19 96 VAL A N 1
ATOM 745 C CA . VAL A 1 96 ? 0.212 4.288 8.596 1.00 89.19 96 VAL A CA 1
ATOM 746 C C . VAL A 1 96 ? -0.538 3.213 9.382 1.00 89.19 96 VAL A C 1
ATOM 748 O O . VAL A 1 96 ? -1.727 3.366 9.660 1.00 89.19 96 VAL A O 1
ATOM 751 N N . LEU A 1 97 ? 0.143 2.137 9.779 1.00 85.75 97 LEU A N 1
ATOM 752 C CA . LEU A 1 97 ? -0.439 1.106 10.629 1.00 85.75 97 LEU A CA 1
ATOM 753 C C . LEU A 1 97 ? -0.864 1.682 11.983 1.00 85.75 97 LEU A C 1
ATOM 755 O O . LEU A 1 97 ? -1.972 1.391 12.418 1.00 85.75 97 LEU A O 1
ATOM 759 N N . ASP A 1 98 ? -0.043 2.520 12.618 1.00 83.88 98 ASP A N 1
ATOM 760 C CA . ASP A 1 98 ? -0.387 3.176 13.885 1.00 83.88 98 ASP A CA 1
ATOM 761 C C . ASP A 1 98 ? -1.650 4.039 13.756 1.00 83.88 98 ASP A C 1
ATOM 763 O O . ASP A 1 98 ? -2.545 3.954 14.601 1.00 83.88 98 ASP A O 1
ATOM 767 N N . ILE A 1 99 ? -1.769 4.804 12.663 1.00 85.94 99 ILE A N 1
ATOM 768 C CA . ILE A 1 99 ? -2.967 5.601 12.356 1.00 85.94 99 ILE A CA 1
ATOM 769 C C . ILE A 1 99 ? -4.179 4.686 12.152 1.00 85.94 99 ILE A C 1
ATOM 771 O O . ILE A 1 99 ? -5.215 4.885 12.787 1.00 85.94 99 ILE A O 1
ATOM 775 N N . TYR A 1 100 ? -4.054 3.656 11.308 1.00 84.50 100 TYR A N 1
ATOM 776 C CA . TYR A 1 100 ? -5.130 2.695 11.056 1.00 84.50 100 TYR A CA 1
ATOM 777 C C . TYR A 1 100 ? -5.618 2.050 12.354 1.00 84.50 100 TYR A C 1
ATOM 779 O O . TYR A 1 100 ? -6.816 1.928 12.601 1.00 84.50 100 TYR A O 1
ATOM 787 N N . LEU A 1 101 ? -4.678 1.651 13.202 1.00 82.06 101 LEU A N 1
ATOM 788 C CA . LEU A 1 101 ? -4.932 1.054 14.497 1.00 82.06 101 LEU A CA 1
ATOM 789 C C . LEU A 1 101 ? -5.666 2.029 15.430 1.00 82.06 101 LEU A C 1
ATOM 791 O O . LEU A 1 101 ? -6.672 1.631 16.018 1.00 82.06 101 LEU A O 1
ATOM 795 N N . GLU A 1 102 ? -5.233 3.289 15.520 1.00 81.44 102 GLU A N 1
ATOM 796 C CA . GLU A 1 102 ? -5.920 4.327 16.305 1.00 81.44 102 GLU A CA 1
ATOM 797 C C . GLU A 1 102 ? -7.364 4.558 15.829 1.00 81.44 102 GLU A C 1
ATOM 799 O O . GLU A 1 102 ? -8.256 4.764 16.655 1.00 81.44 102 GLU A O 1
ATOM 804 N N . MET A 1 103 ? -7.613 4.462 14.520 1.00 78.94 103 MET A N 1
ATOM 805 C CA . MET A 1 103 ? -8.946 4.634 13.931 1.00 78.94 103 MET A CA 1
ATOM 806 C C . MET A 1 103 ? -9.833 3.387 14.061 1.00 78.94 103 MET A C 1
ATOM 808 O O . MET A 1 103 ? -11.044 3.509 14.245 1.00 78.94 103 MET A O 1
ATOM 812 N N . ALA A 1 104 ? -9.254 2.187 13.968 1.00 74.00 104 ALA A N 1
ATOM 813 C CA . ALA A 1 104 ? -9.984 0.918 13.971 1.00 74.00 104 ALA A CA 1
ATOM 814 C C . ALA A 1 104 ? -10.249 0.365 15.382 1.00 74.00 104 ALA A C 1
ATOM 816 O O . ALA A 1 104 ? -11.196 -0.403 15.574 1.00 74.00 104 ALA A O 1
ATOM 817 N N . TYR A 1 105 ? -9.423 0.721 16.373 1.00 70.06 105 TYR A N 1
ATOM 818 C CA . TYR A 1 105 ? -9.520 0.200 17.734 1.00 70.06 105 TYR A CA 1
ATOM 819 C C . TYR A 1 105 ? -9.296 1.301 18.782 1.00 70.06 105 TYR A C 1
ATOM 821 O O . TYR A 1 105 ? -8.284 1.997 18.740 1.00 70.06 105 TYR A O 1
ATOM 829 N N . PRO A 1 106 ? -10.152 1.419 19.814 1.00 62.50 106 PRO A N 1
ATOM 830 C CA . PRO A 1 106 ? -9.842 2.277 20.952 1.00 62.50 106 PRO A CA 1
ATOM 831 C C . PRO A 1 106 ? -8.527 1.825 21.620 1.00 62.50 106 PRO A C 1
ATOM 833 O O . PRO A 1 106 ? -8.271 0.626 21.763 1.00 62.50 106 PRO A O 1
ATOM 836 N N . LYS A 1 107 ? -7.707 2.806 22.033 1.00 58.50 107 LYS A N 1
ATOM 837 C CA . LYS A 1 107 ? -6.274 2.725 22.417 1.00 58.50 107 LYS A CA 1
ATOM 838 C C . LYS A 1 107 ? -5.832 1.559 23.317 1.00 58.50 107 LYS A C 1
ATOM 840 O O . LYS A 1 107 ? -4.647 1.249 23.375 1.00 58.50 107 LYS A O 1
ATOM 845 N N . THR A 1 108 ? -6.744 0.889 24.011 1.00 56.69 108 THR A N 1
ATOM 846 C CA . THR A 1 108 ? -6.445 -0.205 24.943 1.00 56.69 108 THR A CA 1
ATOM 847 C C . THR A 1 108 ? -6.162 -1.554 24.271 1.00 56.69 108 THR A C 1
ATOM 849 O O . THR A 1 108 ? -5.462 -2.370 24.862 1.00 56.69 108 THR A O 1
ATOM 852 N N . ALA A 1 109 ? -6.637 -1.801 23.044 1.00 60.16 109 ALA A N 1
ATOM 853 C CA . ALA A 1 109 ? -6.428 -3.080 22.340 1.00 60.16 109 ALA A CA 1
ATOM 854 C C . ALA A 1 109 ? -5.178 -3.107 21.430 1.00 60.16 109 ALA A C 1
ATOM 856 O O . ALA A 1 109 ? -4.750 -4.174 20.982 1.00 60.16 109 ALA A O 1
ATOM 857 N N . LEU A 1 110 ? -4.591 -1.938 21.161 1.00 58.06 110 LEU A N 1
ATOM 858 C CA . LEU A 1 110 ? -3.505 -1.744 20.195 1.00 58.06 110 LEU A CA 1
ATOM 859 C C . LEU A 1 110 ? -2.152 -2.203 20.711 1.00 58.06 110 LEU A C 1
ATOM 861 O O . LEU A 1 110 ? -1.464 -2.966 20.038 1.00 58.06 110 LEU A O 1
ATOM 865 N N . LEU A 1 111 ? -1.821 -1.830 21.946 1.00 59.38 111 LEU A N 1
ATOM 866 C CA . LEU A 1 111 ? -0.559 -2.206 22.581 1.00 59.38 111 LEU A CA 1
ATOM 867 C C . LEU A 1 111 ? -0.401 -3.727 22.674 1.00 59.38 111 LEU A C 1
ATOM 869 O O . LEU A 1 111 ? 0.672 -4.258 22.408 1.00 59.38 111 LEU A O 1
ATOM 873 N N . THR A 1 112 ? -1.484 -4.446 22.975 1.00 62.16 112 THR A N 1
ATOM 874 C CA . THR A 1 112 ? -1.473 -5.913 23.045 1.00 62.16 112 THR A CA 1
ATOM 875 C C . THR A 1 112 ? -1.221 -6.552 21.679 1.00 62.16 112 THR A C 1
ATOM 877 O O . THR A 1 112 ? -0.545 -7.575 21.591 1.00 62.16 112 THR A O 1
ATOM 880 N N . ARG A 1 113 ? -1.729 -5.955 20.594 1.00 63.00 11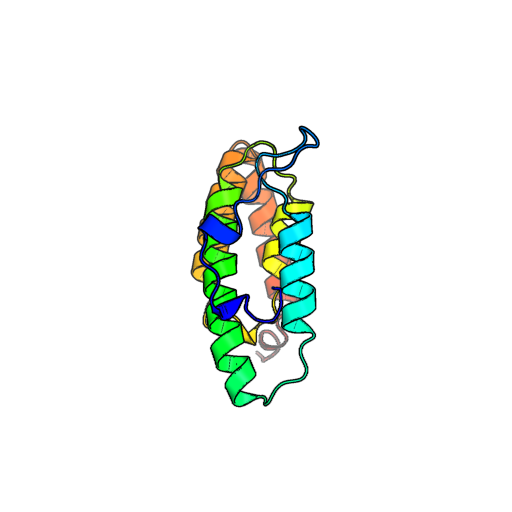3 ARG A N 1
ATOM 881 C CA . ARG A 1 113 ? -1.519 -6.469 19.235 1.00 63.00 113 ARG A CA 1
ATOM 882 C C . ARG A 1 113 ? -0.154 -6.107 18.665 1.00 63.00 113 ARG A C 1
ATOM 884 O O . ARG A 1 113 ? 0.489 -6.987 18.105 1.00 63.00 113 ARG A O 1
ATOM 891 N N . MET A 1 114 ? 0.307 -4.875 18.865 1.00 68.19 114 MET A N 1
ATOM 892 C CA . MET A 1 114 ? 1.643 -4.439 18.449 1.00 68.19 114 MET A CA 1
ATOM 893 C C . MET A 1 114 ? 2.734 -5.228 19.176 1.00 68.19 114 MET A C 1
ATOM 895 O O . MET A 1 114 ? 3.667 -5.706 18.538 1.00 68.19 114 MET A O 1
ATOM 899 N N . ALA A 1 115 ? 2.577 -5.461 20.485 1.00 65.81 115 ALA A N 1
ATOM 900 C CA . ALA A 1 115 ? 3.494 -6.305 21.247 1.00 65.81 115 ALA A CA 1
ATOM 901 C C . ALA A 1 115 ? 3.550 -7.736 20.688 1.00 65.81 115 ALA A C 1
ATOM 903 O O . ALA A 1 115 ? 4.635 -8.272 20.482 1.00 65.81 115 ALA A O 1
ATOM 904 N N . ASN A 1 116 ? 2.399 -8.335 20.362 1.00 64.12 116 ASN A N 1
ATOM 905 C CA . ASN A 1 116 ? 2.365 -9.668 19.758 1.00 64.12 116 ASN A CA 1
ATOM 906 C C . ASN A 1 116 ? 3.009 -9.698 18.362 1.00 64.12 116 ASN A C 1
ATOM 908 O O . ASN A 1 116 ? 3.671 -10.676 18.035 1.00 64.12 116 ASN A O 1
ATOM 912 N N . MET A 1 117 ? 2.867 -8.642 17.557 1.00 66.00 117 MET A N 1
ATOM 913 C CA . MET A 1 117 ? 3.482 -8.558 16.227 1.00 66.00 117 MET A CA 1
ATOM 914 C C . MET A 1 117 ? 5.008 -8.394 16.304 1.00 66.00 117 MET A C 1
ATOM 916 O O . MET A 1 117 ? 5.728 -9.130 15.635 1.00 66.00 117 MET A O 1
ATOM 920 N N . LEU A 1 118 ? 5.512 -7.520 17.184 1.00 71.88 118 LEU A N 1
ATOM 921 C CA . LEU A 1 118 ? 6.954 -7.339 17.416 1.00 71.88 118 LEU A CA 1
ATOM 922 C C . LEU A 1 118 ? 7.627 -8.619 17.932 1.00 71.88 118 LEU A C 1
ATOM 924 O O . LEU A 1 118 ? 8.739 -8.951 17.517 1.00 71.88 118 LEU A O 1
ATOM 928 N N . ILE A 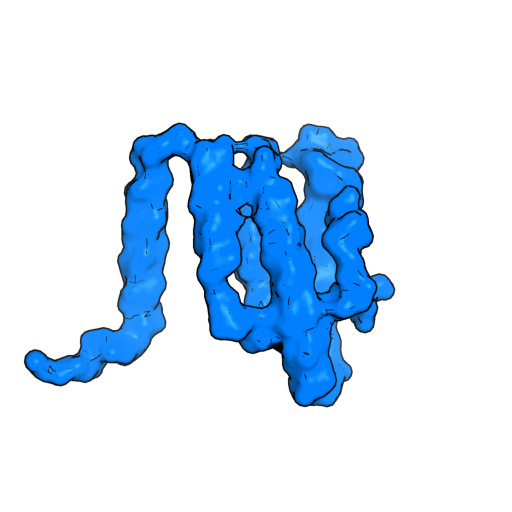1 119 ? 6.940 -9.364 18.804 1.00 69.38 119 ILE A N 1
ATOM 929 C CA . ILE A 1 119 ? 7.411 -10.665 19.295 1.00 69.38 119 ILE A CA 1
ATOM 930 C C . ILE A 1 119 ? 7.513 -11.671 18.144 1.00 69.38 119 ILE A C 1
ATOM 932 O O . ILE A 1 119 ? 8.528 -12.354 18.025 1.00 69.38 119 ILE A O 1
ATOM 936 N N . GLN A 1 120 ? 6.506 -11.742 17.270 1.00 60.94 120 GLN A N 1
ATOM 937 C CA . GLN A 1 120 ? 6.528 -12.656 16.123 1.00 60.94 120 GLN A CA 1
ATOM 938 C C . GLN A 1 120 ? 7.645 -12.293 15.131 1.00 60.94 120 GLN A C 1
ATOM 940 O O . GLN A 1 120 ? 8.407 -13.165 14.725 1.00 60.94 120 GLN A O 1
ATOM 945 N N . MET A 1 121 ? 7.851 -11.003 14.844 1.00 58.47 121 MET A N 1
ATOM 946 C CA . MET A 1 121 ? 8.935 -10.551 13.958 1.00 58.47 121 MET A CA 1
ATOM 947 C C . MET A 1 121 ? 10.337 -10.797 14.541 1.00 58.47 121 MET A C 1
ATOM 949 O O . MET A 1 121 ? 11.272 -11.080 13.795 1.00 58.47 121 MET A O 1
ATOM 953 N N . SER A 1 122 ? 10.498 -10.757 15.869 1.00 63.44 122 SER A N 1
ATOM 954 C CA . SER A 1 122 ? 11.761 -11.144 16.520 1.00 63.44 122 SER A CA 1
ATOM 955 C C . SER A 1 122 ? 12.024 -12.652 16.485 1.00 63.44 122 SER A C 1
ATOM 957 O O . SER A 1 122 ? 13.183 -13.057 16.437 1.00 63.44 122 SER A O 1
ATOM 959 N N . LEU A 1 123 ? 10.980 -13.487 16.477 1.00 57.12 123 LEU A N 1
ATOM 960 C CA . LEU A 1 123 ? 11.112 -14.947 16.386 1.00 57.12 123 LEU A CA 1
ATOM 961 C C . LEU A 1 123 ? 11.424 -15.437 14.962 1.00 57.12 123 LEU A C 1
ATOM 963 O O . LEU A 1 123 ? 11.988 -16.518 14.808 1.00 57.12 123 LEU A O 1
ATOM 967 N N . GLN A 1 124 ? 11.114 -14.648 13.928 1.00 54.81 124 GLN A N 1
ATOM 968 C CA . GLN A 1 124 ? 11.495 -14.937 12.538 1.00 54.81 124 GLN A CA 1
ATOM 969 C C . GLN A 1 124 ? 12.892 -14.426 12.139 1.00 54.81 124 GLN A C 1
ATOM 971 O O . GLN A 1 124 ? 13.312 -14.661 11.007 1.00 54.81 124 GLN A O 1
ATOM 976 N N . ASN A 1 125 ? 13.636 -13.765 13.033 1.00 48.03 125 ASN A N 1
ATOM 977 C CA . ASN A 1 125 ? 14.981 -13.262 12.743 1.00 48.03 125 ASN A CA 1
ATOM 978 C C . ASN A 1 125 ? 16.054 -14.322 13.090 1.00 48.03 125 ASN A C 1
ATOM 980 O O . ASN A 1 125 ? 16.323 -14.540 14.271 1.00 48.03 125 ASN A O 1
ATOM 984 N N . PRO A 1 126 ? 16.737 -14.962 12.115 1.00 47.88 126 PRO A N 1
ATOM 985 C CA . PRO A 1 126 ? 17.765 -15.975 12.395 1.00 47.88 126 PRO A CA 1
ATOM 986 C C . PRO A 1 126 ? 19.063 -15.402 13.002 1.00 47.88 126 PRO A C 1
ATOM 988 O O . PRO A 1 126 ? 19.969 -16.158 13.346 1.00 47.88 126 PRO A O 1
ATOM 991 N N . PHE A 1 127 ? 19.172 -14.078 13.161 1.00 50.12 127 PHE A N 1
ATOM 992 C CA . PHE A 1 127 ? 20.387 -13.396 13.621 1.00 50.12 127 PHE A CA 1
ATOM 993 C C . PHE A 1 127 ? 20.475 -13.148 15.135 1.00 50.12 127 PHE A C 1
ATOM 995 O O . PHE A 1 127 ? 21.474 -12.605 15.595 1.00 50.12 127 PHE A O 1
ATOM 1002 N N . THR A 1 128 ? 19.503 -13.585 15.940 1.00 52.62 128 THR A N 1
ATOM 1003 C CA . THR A 1 128 ? 19.615 -13.544 17.416 1.00 52.62 128 THR A CA 1
ATOM 1004 C C . THR A 1 128 ? 20.258 -14.803 18.020 1.00 52.62 128 THR A C 1
ATOM 1006 O O . THR A 1 128 ? 20.429 -14.885 19.233 1.00 52.62 128 THR A O 1
ATOM 1009 N N . SER A 1 129 ? 20.700 -15.757 17.189 1.00 50.00 129 SER A N 1
ATOM 1010 C CA . SER A 1 129 ? 21.397 -16.992 17.591 1.00 50.00 129 SER A CA 1
ATOM 1011 C C . SER A 1 129 ? 22.924 -16.943 17.364 1.00 50.00 129 SER A C 1
ATOM 1013 O O . SER A 1 129 ? 23.525 -17.889 16.854 1.00 50.00 129 SER A O 1
ATOM 1015 N N . ALA A 1 130 ? 23.585 -15.857 17.751 1.00 39.94 130 ALA A N 1
ATOM 1016 C CA . ALA A 1 130 ? 25.038 -15.846 17.946 1.00 39.94 130 ALA A CA 1
ATOM 1017 C C . ALA A 1 130 ? 25.320 -15.105 19.263 1.00 39.94 130 ALA A C 1
ATOM 1019 O O . ALA A 1 130 ? 25.318 -13.882 19.287 1.00 39.94 130 ALA A O 1
ATOM 1020 N N . HIS A 1 131 ? 25.195 -15.812 20.394 1.00 37.66 131 HIS A N 1
ATOM 1021 C CA . HIS A 1 131 ? 26.304 -16.346 21.213 1.00 37.66 131 HIS A CA 1
ATOM 1022 C C . HIS A 1 131 ? 27.228 -15.269 21.814 1.00 37.66 131 HIS A C 1
ATOM 1024 O O . HIS A 1 131 ? 27.665 -14.390 21.076 1.00 37.66 131 HIS A O 1
ATOM 1030 N N . PRO A 1 132 ? 27.762 -15.463 23.036 1.00 44.59 132 PRO A N 1
ATOM 1031 C CA . PRO A 1 132 ? 27.232 -16.072 24.262 1.00 44.59 132 PRO A CA 1
ATOM 1032 C C . PRO A 1 132 ? 27.036 -15.050 25.404 1.00 44.59 132 PRO A C 1
ATOM 1034 O O . PRO A 1 132 ? 27.519 -13.902 25.292 1.00 44.59 132 PRO A O 1
#

Organism: Zea mays (NCBI:txid4577)

Radius of gyration: 16.5 Å; chains: 1; bounding box: 49×26×42 Å

Sequence (132 aa):
MALMLDQATLDDLLVSSDDGGGVYDVNLVMRLVRVFVSSEEEADALSERMRKVGRLVDKYLDEISQNQGLKVSKFLAVAESLPDLARDCYDDVYRVLDIYLEMAYPKTALLTRMANMLIQMSLQNPFTSAHP